Protein AF-A0A966AZG6-F1 (afdb_monomer)

Secondary structure (DSSP, 8-state):
-HHHHGGG-BSEEEEEE-SS-TT--EEEEEE---S--SGGG-SSEEEGGGTEEEEEEEEETTHHHHHHHHHTTT---SS--HHHHHHHHHHHHGGGGGGG--EEEEEEEEETTTTEEEEEE-TT--S------

Foldseek 3Di:
DVVVCCVVAVLDWDKDWDPPDPPTDIDIDHHDQDPFSDCLPDPQDDDPVQQKTKDKDWDFPCLVVLVVVLVVVVDDDDTPDSSVSLVSLCVPVNVCSLVVTDIFMWMWMAGPVVRDIDTDGDPVNPDDDDDDD

Structure (mmCIF, N/CA/C/O backbone):
data_AF-A0A966AZG6-F1
#
_entry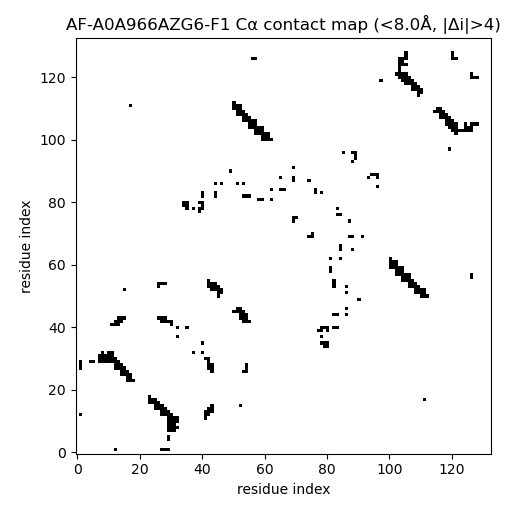.id   AF-A0A966AZG6-F1
#
loop_
_atom_site.group_PDB
_atom_site.id
_atom_site.type_symbol
_atom_site.label_atom_id
_atom_site.label_alt_id
_atom_site.label_comp_id
_atom_site.label_asym_id
_atom_site.label_entity_id
_atom_site.label_seq_id
_atom_site.pdbx_PDB_ins_code
_atom_site.Cartn_x
_atom_site.Cartn_y
_atom_site.Cartn_z
_atom_site.occupancy
_atom_site.B_iso_or_equiv
_atom_site.auth_seq_id
_atom_site.auth_comp_id
_atom_site.auth_asym_id
_atom_site.auth_atom_id
_atom_site.pdbx_PDB_model_num
ATOM 1 N N . MET A 1 1 ? 17.079 -0.581 -9.646 1.00 76.56 1 MET A N 1
ATOM 2 C CA . MET A 1 1 ? 15.747 0.044 -9.823 1.00 76.56 1 MET A CA 1
ATOM 3 C C . MET A 1 1 ? 15.561 1.294 -8.972 1.00 76.56 1 MET A C 1
ATOM 5 O O . MET A 1 1 ? 15.227 2.306 -9.563 1.00 76.56 1 MET A O 1
ATOM 9 N N . LEU A 1 2 ? 15.807 1.273 -7.652 1.00 81.81 2 LEU A N 1
ATOM 10 C CA . LEU A 1 2 ? 15.619 2.454 -6.780 1.00 81.81 2 LEU A CA 1
ATOM 11 C C . LEU A 1 2 ? 16.290 3.740 -7.292 1.00 81.81 2 LEU A C 1
ATOM 13 O O . LEU A 1 2 ? 15.647 4.779 -7.311 1.00 81.81 2 LEU A O 1
ATOM 17 N N . ILE A 1 3 ? 17.528 3.653 -7.794 1.00 83.44 3 ILE A N 1
ATOM 18 C CA . ILE A 1 3 ? 18.270 4.802 -8.355 1.00 83.44 3 ILE A CA 1
ATOM 19 C C . ILE A 1 3 ? 17.481 5.502 -9.479 1.00 83.44 3 ILE A C 1
ATOM 21 O O . ILE A 1 3 ? 17.448 6.722 -9.555 1.00 83.44 3 ILE A O 1
ATOM 25 N N . ALA A 1 4 ? 16.767 4.749 -10.324 1.00 89.00 4 ALA A N 1
ATOM 26 C CA . ALA A 1 4 ? 15.966 5.328 -11.407 1.00 89.00 4 ALA A CA 1
ATOM 27 C C . ALA A 1 4 ? 14.696 6.050 -10.910 1.00 89.00 4 ALA A C 1
ATOM 29 O O . ALA A 1 4 ? 14.068 6.783 -11.671 1.00 89.00 4 ALA A O 1
ATOM 30 N N . LEU A 1 5 ? 14.302 5.832 -9.651 1.00 89.75 5 LEU A N 1
ATOM 31 C CA . LEU A 1 5 ? 13.135 6.439 -9.008 1.00 89.75 5 LEU A CA 1
ATOM 32 C C . LEU A 1 5 ? 13.517 7.516 -7.982 1.00 89.75 5 LEU A C 1
ATOM 34 O O . LEU A 1 5 ? 12.625 8.124 -7.394 1.00 89.75 5 LEU A O 1
ATOM 38 N N . GLU A 1 6 ? 14.807 7.781 -7.775 1.00 89.31 6 GLU A N 1
ATOM 39 C CA . GLU A 1 6 ? 15.307 8.709 -6.752 1.00 89.31 6 GLU A CA 1
ATOM 40 C C . GLU A 1 6 ? 14.764 10.130 -6.947 1.00 89.31 6 GLU A C 1
ATOM 42 O O . GLU A 1 6 ? 14.232 10.724 -6.015 1.00 89.31 6 GLU A O 1
ATOM 47 N N . GLY A 1 7 ? 14.736 10.626 -8.190 1.00 92.00 7 GLY A N 1
ATOM 48 C CA . GLY A 1 7 ? 14.162 11.941 -8.507 1.00 92.00 7 GLY A CA 1
ATOM 49 C C . GLY A 1 7 ? 12.655 12.068 -8.240 1.00 92.00 7 GLY A C 1
ATOM 50 O O . GLY A 1 7 ? 12.119 13.171 -8.292 1.00 92.00 7 GLY A O 1
ATOM 51 N N . ARG A 1 8 ? 11.950 10.962 -7.965 1.00 92.06 8 ARG A N 1
ATOM 52 C CA . ARG A 1 8 ? 10.525 10.969 -7.594 1.00 92.06 8 ARG A CA 1
ATOM 53 C C . ARG A 1 8 ? 10.293 11.000 -6.084 1.00 92.06 8 ARG A C 1
ATOM 55 O O . ARG A 1 8 ? 9.158 11.219 -5.672 1.00 92.06 8 ARG A O 1
ATOM 62 N N . GLY A 1 9 ? 11.331 10.753 -5.290 1.00 94.44 9 GLY A N 1
ATOM 63 C CA . GLY A 1 9 ? 11.246 10.628 -3.843 1.00 94.44 9 GLY A CA 1
ATOM 64 C C . GLY A 1 9 ? 12.622 10.774 -3.198 1.00 94.44 9 GLY A C 1
ATOM 65 O O . GLY A 1 9 ? 13.213 9.761 -2.829 1.00 94.44 9 GLY A O 1
ATOM 66 N N . PRO A 1 10 ? 13.151 12.006 -3.118 1.00 94.06 10 PRO A N 1
ATOM 67 C CA . PRO A 1 10 ? 14.511 12.259 -2.652 1.00 94.06 10 PRO A CA 1
ATOM 68 C C . PRO A 1 10 ? 14.665 12.197 -1.124 1.00 94.06 10 PRO A C 1
ATOM 70 O O . PRO A 1 10 ? 15.794 12.173 -0.642 1.00 94.06 10 PRO A O 1
ATOM 73 N N . ASP A 1 11 ? 13.566 12.185 -0.366 1.00 95.44 11 ASP A N 1
ATOM 74 C CA . ASP A 1 11 ? 13.608 12.392 1.086 1.00 95.44 11 ASP A CA 1
ATOM 75 C C . ASP A 1 11 ? 13.912 11.108 1.861 1.00 95.44 11 ASP A C 1
ATOM 77 O O . ASP A 1 11 ? 14.498 11.158 2.940 1.00 95.44 11 ASP A O 1
ATOM 81 N N . ASP A 1 12 ? 13.501 9.952 1.335 1.00 95.88 12 ASP A N 1
ATOM 82 C CA . ASP A 1 12 ? 13.726 8.654 1.969 1.00 95.88 12 ASP A CA 1
ATOM 83 C C . ASP A 1 12 ? 13.645 7.508 0.944 1.00 95.88 12 ASP A C 1
ATOM 85 O O . ASP A 1 12 ? 13.074 7.644 -0.142 1.00 95.88 12 ASP A O 1
ATOM 89 N N . ARG A 1 13 ? 14.241 6.362 1.274 1.00 96.44 13 ARG A N 1
ATOM 90 C CA . ARG A 1 13 ? 14.256 5.161 0.437 1.00 96.44 13 ARG A CA 1
ATOM 91 C C . ARG A 1 13 ? 14.247 3.905 1.291 1.00 96.44 13 ARG A C 1
ATOM 93 O O . ARG A 1 13 ? 14.961 3.818 2.287 1.00 96.44 13 ARG A O 1
ATOM 100 N N . GLY A 1 14 ? 13.538 2.885 0.832 1.00 95.94 14 GLY A N 1
ATOM 101 C CA . GLY A 1 14 ? 13.479 1.607 1.523 1.00 95.94 14 GLY A CA 1
ATOM 102 C C . GLY A 1 14 ? 13.258 0.435 0.586 1.00 95.94 14 GLY A C 1
ATOM 103 O O . GLY A 1 14 ? 12.890 0.576 -0.586 1.00 95.94 14 GLY A O 1
ATOM 104 N N . PHE A 1 15 ? 13.511 -0.752 1.117 1.00 96.19 15 PHE A N 1
ATOM 105 C CA . PHE A 1 15 ? 13.183 -2.003 0.461 1.00 96.19 15 PHE A CA 1
ATOM 106 C C . PHE A 1 15 ? 12.797 -3.052 1.495 1.00 96.19 15 PHE A C 1
ATOM 108 O O . PHE A 1 15 ? 13.208 -3.005 2.653 1.00 96.19 15 PHE A O 1
ATOM 115 N N . TRP A 1 16 ? 12.024 -4.023 1.043 1.00 96.25 16 TRP A N 1
ATOM 116 C CA . TRP A 1 16 ? 11.670 -5.215 1.783 1.00 96.25 16 TRP A CA 1
ATOM 117 C C . TRP A 1 16 ? 11.837 -6.415 0.855 1.00 96.25 16 TRP A C 1
ATOM 119 O O . TRP A 1 16 ? 11.433 -6.358 -0.307 1.00 96.25 16 TRP A O 1
ATOM 129 N N . ARG A 1 17 ? 12.442 -7.488 1.366 1.00 94.81 17 ARG A N 1
ATOM 130 C CA . ARG A 1 17 ? 12.656 -8.747 0.648 1.00 94.81 17 ARG A CA 1
ATOM 131 C C . ARG A 1 17 ? 12.053 -9.883 1.458 1.00 94.81 17 ARG A C 1
ATOM 133 O O . ARG A 1 17 ? 12.356 -10.018 2.643 1.00 94.81 17 ARG A O 1
ATOM 140 N N . GLU A 1 18 ? 11.253 -10.710 0.801 1.00 93.62 18 GLU A N 1
ATOM 141 C CA . GLU A 1 18 ? 10.756 -11.951 1.381 1.00 93.62 18 GLU A CA 1
ATOM 142 C C . GLU A 1 18 ? 11.922 -12.911 1.662 1.00 93.62 18 GLU A C 1
ATOM 144 O O . GLU A 1 18 ? 12.753 -13.176 0.792 1.00 93.62 18 GLU A O 1
ATOM 149 N N . SER A 1 19 ? 12.012 -13.419 2.891 1.00 88.50 19 SER A N 1
ATOM 150 C CA . SER A 1 19 ? 13.049 -14.367 3.301 1.00 88.50 19 SER A CA 1
ATOM 151 C C . SER A 1 19 ? 12.566 -15.816 3.186 1.00 88.50 19 SER A C 1
ATOM 153 O O . SER A 1 19 ? 11.373 -16.097 3.241 1.00 88.50 19 SER A O 1
ATOM 155 N N . GLY A 1 20 ? 13.503 -16.757 3.025 1.00 86.00 20 GLY A N 1
ATOM 156 C CA . GLY A 1 20 ? 13.201 -18.197 3.043 1.00 86.00 20 GLY A CA 1
ATOM 157 C C . GLY A 1 20 ? 12.652 -18.783 1.737 1.00 86.00 20 GLY A C 1
ATOM 158 O O . GLY A 1 20 ? 12.369 -19.978 1.692 1.00 86.00 20 GLY A O 1
ATOM 159 N N . HIS A 1 21 ? 12.555 -17.986 0.670 1.00 82.50 21 HIS A N 1
ATOM 160 C CA . HIS A 1 21 ? 12.075 -18.417 -0.644 1.00 82.50 21 HIS A CA 1
ATOM 161 C C . HIS A 1 21 ? 13.074 -18.037 -1.743 1.00 82.50 21 HIS A C 1
ATOM 163 O O . HIS A 1 21 ? 13.522 -16.895 -1.819 1.00 82.50 21 HIS A O 1
ATOM 169 N N . SER A 1 22 ? 13.428 -18.993 -2.608 1.00 81.06 22 SER A N 1
ATOM 170 C CA . SER A 1 22 ? 14.320 -18.753 -3.755 1.00 81.06 22 SER A CA 1
ATOM 171 C C . SER A 1 22 ? 13.663 -17.929 -4.869 1.00 81.06 22 SER A C 1
ATOM 173 O O . SER A 1 22 ? 14.355 -17.363 -5.707 1.00 81.06 22 SER A O 1
ATOM 175 N N . ASP A 1 23 ? 12.334 -17.872 -4.873 1.00 86.00 23 ASP A N 1
ATOM 176 C CA . ASP A 1 23 ? 11.459 -17.131 -5.784 1.00 86.00 23 ASP A CA 1
ATOM 177 C C . ASP A 1 23 ? 10.712 -15.995 -5.051 1.00 86.00 23 ASP A C 1
ATOM 179 O O . ASP A 1 23 ? 9.566 -15.674 -5.371 1.00 86.00 23 ASP A O 1
ATOM 183 N N . GLY A 1 24 ? 11.341 -15.433 -4.013 1.00 85.69 24 GLY A N 1
ATOM 184 C CA . GLY A 1 24 ? 10.746 -14.424 -3.138 1.00 85.69 24 GLY A CA 1
ATOM 185 C C . GLY A 1 24 ? 10.476 -13.081 -3.823 1.00 85.69 24 GLY A C 1
ATOM 186 O O . GLY A 1 24 ? 11.128 -12.704 -4.800 1.00 85.69 24 GLY A O 1
ATOM 187 N N . LEU A 1 25 ? 9.511 -12.337 -3.281 1.00 94.69 25 LEU A N 1
ATOM 188 C CA . LEU A 1 25 ? 9.173 -10.990 -3.741 1.00 94.69 25 LEU A CA 1
ATOM 189 C C . LEU A 1 25 ? 10.078 -9.924 -3.098 1.00 94.69 25 LEU A C 1
ATOM 191 O O . LEU A 1 25 ? 10.400 -9.987 -1.910 1.00 94.69 25 LEU A O 1
ATOM 195 N N . GLU A 1 26 ? 10.402 -8.883 -3.867 1.00 95.56 26 GLU A N 1
ATOM 196 C CA . GLU A 1 26 ? 10.979 -7.638 -3.357 1.00 95.56 26 GLU A CA 1
ATOM 197 C C . GLU A 1 26 ? 10.064 -6.446 -3.636 1.00 95.56 26 GLU A C 1
ATOM 199 O O . GLU A 1 26 ? 9.577 -6.263 -4.753 1.00 95.56 26 GLU A O 1
ATOM 204 N N . LEU A 1 27 ? 9.872 -5.602 -2.623 1.00 96.94 27 LEU A N 1
ATOM 205 C CA . LEU A 1 27 ? 9.207 -4.308 -2.744 1.00 96.94 27 LEU A CA 1
ATOM 206 C C . LEU A 1 27 ? 10.211 -3.207 -2.425 1.00 96.94 27 LEU A C 1
ATOM 208 O O . LEU A 1 27 ? 10.945 -3.295 -1.445 1.00 96.94 27 LEU A O 1
ATOM 212 N N . LEU A 1 28 ? 10.247 -2.165 -3.250 1.00 97.00 28 LEU A N 1
ATOM 213 C CA . LEU A 1 28 ? 11.166 -1.040 -3.109 1.00 97.00 28 LEU A CA 1
ATOM 214 C C . LEU A 1 28 ? 10.383 0.270 -3.216 1.00 97.00 28 LEU A C 1
ATOM 216 O O . LEU A 1 28 ? 9.418 0.348 -3.978 1.00 97.00 28 LEU A O 1
ATOM 220 N N . HIS A 1 29 ? 10.801 1.298 -2.480 1.00 97.50 29 HIS A N 1
ATOM 221 C CA . HIS A 1 29 ? 10.141 2.604 -2.470 1.00 97.50 29 HIS A CA 1
ATOM 222 C C . HIS A 1 29 ? 11.148 3.752 -2.358 1.00 97.50 29 HIS A C 1
ATOM 224 O O . HIS A 1 29 ? 12.156 3.641 -1.660 1.00 97.50 29 HIS A O 1
ATOM 230 N N . THR A 1 30 ? 10.863 4.846 -3.064 1.00 96.81 30 THR A N 1
ATOM 231 C CA . THR A 1 30 ? 11.472 6.164 -2.854 1.00 96.81 30 THR A CA 1
ATOM 232 C C . THR A 1 30 ? 10.362 7.133 -2.476 1.00 96.81 30 THR A C 1
ATOM 234 O O . THR A 1 30 ? 9.281 7.125 -3.074 1.00 96.81 30 THR A O 1
ATOM 237 N N . ARG A 1 31 ? 10.613 7.964 -1.469 1.00 95.38 31 ARG A N 1
ATOM 238 C CA . ARG A 1 31 ? 9.586 8.754 -0.801 1.00 95.38 31 ARG A CA 1
ATOM 239 C C . ARG A 1 31 ? 9.825 10.242 -0.989 1.00 95.38 31 ARG A C 1
ATOM 241 O O . ARG A 1 31 ? 10.914 10.744 -0.736 1.00 95.38 31 ARG A O 1
ATOM 248 N N . LEU A 1 32 ? 8.769 10.935 -1.397 1.00 94.69 32 LEU A N 1
ATOM 249 C CA . LEU A 1 32 ? 8.638 12.382 -1.268 1.00 94.69 32 LEU A CA 1
ATOM 250 C C . LEU A 1 32 ? 7.705 12.641 -0.080 1.00 94.69 32 LEU A C 1
ATOM 252 O O . LEU A 1 32 ? 6.552 12.204 -0.092 1.00 94.69 32 LEU A O 1
ATOM 256 N N . ALA A 1 33 ? 8.211 13.280 0.965 1.00 92.38 33 ALA A N 1
ATOM 257 C CA . ALA A 1 33 ? 7.511 13.497 2.221 1.00 92.38 33 ALA A CA 1
ATOM 258 C C . ALA A 1 33 ? 6.660 14.778 2.144 1.00 92.38 33 ALA A C 1
ATOM 260 O O . ALA A 1 33 ? 7.197 15.879 2.189 1.00 92.38 33 ALA A O 1
ATOM 261 N N . ILE A 1 34 ? 5.334 14.637 1.998 1.00 88.06 34 ILE A N 1
ATOM 262 C CA . ILE A 1 34 ? 4.424 15.784 1.792 1.00 88.06 34 ILE A CA 1
ATOM 263 C C . ILE A 1 34 ? 3.502 16.022 2.994 1.00 88.06 34 ILE A C 1
ATOM 265 O O . ILE A 1 34 ? 3.555 17.085 3.600 1.00 88.06 34 ILE A O 1
ATOM 269 N N . GLN A 1 35 ? 2.627 15.065 3.321 1.00 83.06 35 GLN A N 1
ATOM 270 C CA . GLN A 1 35 ? 1.601 15.264 4.356 1.00 83.06 35 GLN A CA 1
ATOM 271 C C . GLN A 1 35 ? 2.130 15.045 5.781 1.00 83.06 35 GLN A C 1
ATOM 273 O O . GLN A 1 35 ? 1.858 15.835 6.677 1.00 83.06 35 GLN A O 1
ATOM 278 N N . ASP A 1 36 ? 2.898 13.978 5.988 1.00 85.31 36 AS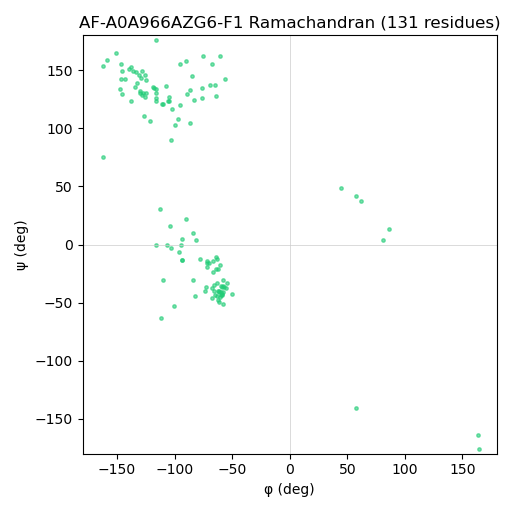P A N 1
ATOM 279 C CA . ASP A 1 36 ? 3.556 13.661 7.255 1.00 85.31 36 ASP A CA 1
ATOM 280 C C . ASP A 1 36 ? 5.058 13.584 6.986 1.00 85.31 36 ASP A C 1
ATOM 282 O O . ASP A 1 36 ? 5.537 12.645 6.357 1.00 85.31 36 ASP A O 1
ATOM 286 N N . CYS A 1 37 ? 5.818 14.588 7.415 1.00 90.69 37 CYS A N 1
ATOM 287 C CA . CYS A 1 37 ? 7.259 14.643 7.156 1.00 90.69 37 CYS A CA 1
ATOM 288 C C . CYS A 1 37 ? 8.089 13.801 8.135 1.00 90.69 37 CYS A C 1
ATOM 290 O O . CYS A 1 37 ? 9.317 13.818 8.068 1.00 90.69 37 CYS A O 1
ATOM 292 N N . SER A 1 38 ? 7.450 13.065 9.046 1.00 93.19 38 SER A N 1
ATOM 293 C CA . SER A 1 38 ? 8.160 12.232 10.008 1.00 93.19 38 SER A CA 1
ATOM 294 C C . SER A 1 38 ? 8.721 10.951 9.365 1.00 93.19 38 SER A C 1
ATOM 296 O O . SER A 1 38 ? 8.245 10.504 8.312 1.00 93.19 38 SER A O 1
ATOM 298 N N . PRO A 1 39 ? 9.694 10.292 10.023 1.00 92.94 39 PRO A N 1
ATOM 299 C CA . PRO A 1 39 ? 10.188 8.976 9.609 1.00 92.94 39 PRO A CA 1
ATOM 300 C C . PRO A 1 39 ? 9.131 7.864 9.669 1.00 92.94 39 PRO A C 1
ATOM 302 O O . PRO A 1 39 ? 9.351 6.774 9.149 1.00 92.94 39 PRO A O 1
ATOM 305 N N . LEU A 1 40 ? 7.981 8.103 10.307 1.00 93.44 40 LEU A N 1
ATOM 306 C CA . LEU A 1 40 ? 6.937 7.089 10.478 1.00 93.44 40 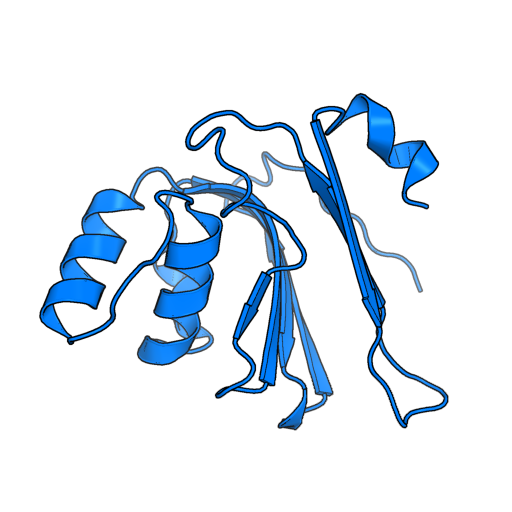LEU A CA 1
ATOM 307 C C . LEU A 1 40 ? 6.227 6.747 9.161 1.00 93.44 40 LEU A C 1
ATOM 309 O O . LEU A 1 40 ? 5.594 5.700 9.061 1.00 93.44 40 LEU A O 1
ATOM 313 N N . GLY A 1 41 ? 6.388 7.590 8.139 1.00 92.19 41 GLY A N 1
ATOM 314 C CA . GLY A 1 41 ? 5.940 7.322 6.776 1.00 92.19 41 GLY A CA 1
ATOM 315 C C . GLY A 1 41 ? 6.896 6.498 5.918 1.00 92.19 41 GLY A C 1
ATOM 316 O O . GLY A 1 41 ? 6.678 6.441 4.705 1.00 92.19 41 GLY A O 1
ATOM 317 N N . HIS A 1 42 ? 7.952 5.919 6.502 1.00 95.94 42 HIS A N 1
ATOM 318 C CA . HIS A 1 42 ? 8.903 5.061 5.793 1.00 95.94 42 HIS A CA 1
ATOM 319 C C . HIS A 1 42 ? 8.200 3.887 5.101 1.00 95.94 42 HIS A C 1
ATOM 321 O O . HIS A 1 42 ? 7.255 3.296 5.633 1.00 95.94 42 HIS A O 1
ATOM 327 N N . GLN A 1 43 ? 8.687 3.538 3.909 1.00 96.75 43 GLN A N 1
ATOM 328 C CA . GLN A 1 43 ? 8.138 2.460 3.095 1.00 96.75 43 GLN A CA 1
ATOM 329 C C . GLN A 1 43 ? 9.246 1.589 2.486 1.00 96.75 43 GLN A C 1
ATOM 331 O O . GLN A 1 43 ? 10.306 2.115 2.147 1.00 96.75 43 GLN A O 1
ATOM 336 N N . PRO A 1 44 ? 9.009 0.280 2.266 1.00 97.25 44 PRO A N 1
ATOM 337 C CA . PRO A 1 44 ? 7.738 -0.439 2.435 1.00 97.25 44 PRO A CA 1
ATOM 338 C C . PRO A 1 44 ? 7.226 -0.510 3.878 1.00 97.25 44 PRO A C 1
ATOM 340 O O . PRO A 1 44 ? 7.991 -0.754 4.807 1.00 97.25 44 PRO A O 1
ATOM 343 N N . MET A 1 45 ? 5.924 -0.293 4.068 1.00 96.56 45 MET A N 1
ATOM 344 C CA . MET A 1 45 ? 5.294 -0.351 5.386 1.00 96.56 45 MET A CA 1
ATOM 345 C C . MET A 1 45 ? 4.821 -1.780 5.668 1.00 96.56 45 MET A C 1
ATOM 347 O O . MET A 1 45 ? 4.147 -2.392 4.838 1.00 96.56 45 MET A O 1
ATOM 351 N N . VAL A 1 46 ? 5.186 -2.322 6.831 1.00 94.94 46 VAL A N 1
ATOM 352 C CA . VAL A 1 46 ? 4.969 -3.733 7.184 1.00 94.94 46 VAL A CA 1
ATOM 353 C C . VAL A 1 46 ? 4.014 -3.848 8.373 1.00 94.94 46 VAL A C 1
ATOM 355 O O . VAL A 1 46 ? 4.287 -3.305 9.441 1.00 94.94 46 VAL A O 1
ATOM 358 N N . ALA A 1 47 ? 2.937 -4.623 8.221 1.00 91.00 47 ALA A N 1
ATOM 359 C CA . ALA A 1 47 ? 2.134 -5.126 9.339 1.00 91.00 47 ALA A CA 1
ATOM 360 C C . ALA A 1 47 ? 2.482 -6.600 9.578 1.00 91.00 47 ALA A C 1
ATOM 362 O O . ALA A 1 47 ? 1.897 -7.508 8.980 1.00 91.00 47 ALA A O 1
ATOM 363 N N . SER A 1 48 ? 3.479 -6.832 10.435 1.00 77.69 48 SER A N 1
ATOM 364 C CA . SER A 1 48 ? 4.043 -8.163 10.694 1.00 77.69 48 SER A CA 1
ATOM 365 C C . SER A 1 48 ? 3.039 -9.136 11.310 1.00 77.69 48 SER A C 1
ATOM 367 O O . SER A 1 48 ? 3.062 -10.317 10.981 1.00 77.69 48 SER A O 1
ATOM 369 N N . ASP A 1 49 ? 2.108 -8.648 12.130 1.00 81.56 49 ASP A N 1
ATOM 370 C CA . ASP A 1 49 ? 1.043 -9.446 12.747 1.00 81.56 49 ASP A CA 1
ATOM 371 C C . ASP A 1 49 ? 0.061 -10.047 11.727 1.00 81.56 49 ASP A C 1
ATOM 373 O O . ASP A 1 49 ? -0.625 -11.025 12.024 1.00 81.56 49 ASP A O 1
ATOM 377 N N . ARG A 1 50 ? -0.009 -9.474 10.520 1.00 74.38 50 ARG A N 1
ATOM 378 C CA . ARG A 1 50 ? -0.863 -9.950 9.420 1.00 74.38 50 ARG A CA 1
ATOM 379 C C . ARG A 1 50 ? -0.087 -10.425 8.200 1.00 74.38 50 ARG A C 1
ATOM 381 O O . ARG A 1 50 ? -0.707 -10.857 7.234 1.00 74.38 50 ARG A O 1
ATOM 388 N N . GLY A 1 51 ? 1.241 -10.352 8.235 1.00 89.75 51 GLY A N 1
ATOM 389 C CA . GLY A 1 51 ? 2.080 -10.670 7.086 1.00 89.75 51 GLY A CA 1
ATOM 390 C C . GLY A 1 51 ? 1.746 -9.813 5.863 1.00 89.75 51 GLY A C 1
ATOM 391 O O . GLY A 1 51 ? 1.661 -10.345 4.760 1.00 89.75 51 GLY A O 1
ATOM 392 N N . LEU A 1 52 ? 1.506 -8.512 6.064 1.00 94.44 52 LEU A N 1
ATOM 393 C CA . LEU A 1 52 ? 1.236 -7.560 4.985 1.00 94.44 52 LEU A CA 1
ATOM 394 C C . LEU A 1 52 ? 2.427 -6.629 4.783 1.00 94.44 52 LEU A C 1
ATOM 396 O O . LEU A 1 52 ? 2.965 -6.091 5.753 1.00 94.44 52 LEU A O 1
ATOM 400 N N . VAL A 1 53 ? 2.791 -6.397 3.525 1.00 96.62 53 VAL A N 1
ATOM 401 C CA . VAL A 1 53 ? 3.827 -5.436 3.131 1.00 96.62 53 VAL A CA 1
ATOM 402 C C . VAL A 1 53 ? 3.275 -4.541 2.037 1.00 96.62 53 VAL A C 1
ATOM 404 O O . VAL A 1 53 ? 2.706 -5.037 1.066 1.00 96.62 53 VAL A O 1
ATOM 407 N N . LEU A 1 54 ? 3.423 -3.229 2.187 1.00 96.75 54 LEU A N 1
ATOM 408 C CA . LEU A 1 54 ? 2.787 -2.263 1.304 1.00 96.75 54 LEU A CA 1
ATOM 409 C C . LEU A 1 54 ? 3.760 -1.186 0.825 1.00 96.75 54 LEU A C 1
ATOM 411 O O . LEU A 1 54 ? 4.562 -0.665 1.599 1.00 96.75 54 LEU A O 1
ATOM 415 N N . VAL A 1 55 ? 3.651 -0.834 -0.454 1.00 97.44 55 VAL A N 1
ATOM 416 C CA . VAL A 1 55 ? 4.228 0.385 -1.031 1.00 97.44 55 VAL A CA 1
ATOM 417 C C . VAL A 1 55 ? 3.136 1.191 -1.722 1.00 97.44 55 VAL A C 1
ATOM 419 O O . VAL A 1 55 ? 2.240 0.633 -2.359 1.00 97.44 55 VAL A O 1
ATOM 422 N N . PHE A 1 56 ? 3.216 2.508 -1.597 1.00 97.38 56 PHE A N 1
ATOM 423 C CA . PHE A 1 56 ? 2.185 3.450 -1.995 1.00 97.38 56 PHE A CA 1
ATOM 424 C C . PHE A 1 56 ? 2.816 4.741 -2.521 1.00 97.38 56 PHE A C 1
ATOM 426 O O . PHE A 1 56 ? 3.682 5.348 -1.890 1.00 97.38 56 PHE A O 1
ATOM 433 N N . ASN A 1 57 ? 2.366 5.170 -3.695 1.00 96.81 57 ASN A N 1
ATOM 434 C CA . ASN A 1 57 ? 2.683 6.460 -4.293 1.00 96.81 57 ASN A CA 1
ATOM 435 C C . ASN A 1 57 ? 1.365 7.137 -4.645 1.00 96.81 57 ASN A C 1
ATOM 437 O O . ASN A 1 57 ? 0.678 6.695 -5.568 1.00 96.81 57 ASN A O 1
ATOM 441 N N . GLY A 1 58 ? 1.012 8.201 -3.938 1.00 95.62 58 GLY A N 1
ATOM 442 C CA . GLY A 1 58 ? -0.317 8.765 -4.054 1.00 95.62 58 GLY A CA 1
ATOM 443 C C . GLY A 1 58 ? -0.673 9.704 -2.925 1.00 95.62 58 GLY A C 1
ATOM 444 O O . GLY A 1 58 ? 0.196 10.156 -2.189 1.00 95.62 58 GLY A O 1
ATOM 445 N N . GLU A 1 59 ? -1.966 9.961 -2.839 1.00 96.62 59 GLU A N 1
ATOM 446 C CA . GLU A 1 59 ? -2.621 10.645 -1.742 1.00 96.62 59 GLU A CA 1
ATOM 447 C C . GLU A 1 59 ? -4.030 10.064 -1.583 1.00 96.62 59 GLU A C 1
ATOM 449 O O . GLU A 1 59 ? -4.748 9.893 -2.577 1.00 96.62 59 GLU A O 1
ATOM 454 N N . ILE A 1 60 ? -4.425 9.751 -0.347 1.00 96.81 60 ILE A N 1
ATOM 455 C CA . ILE A 1 60 ? -5.792 9.330 -0.007 1.00 96.81 60 ILE A CA 1
ATOM 456 C C . ILE A 1 60 ? -6.540 10.537 0.568 1.00 96.81 60 ILE A C 1
ATOM 458 O O . ILE A 1 60 ? -6.374 10.902 1.729 1.00 96.81 60 ILE A O 1
ATOM 462 N N . TYR A 1 61 ? -7.397 11.158 -0.238 1.00 96.69 61 TYR A N 1
ATOM 463 C CA . TYR A 1 61 ? -8.134 12.369 0.131 1.00 96.69 61 TYR A CA 1
ATOM 464 C C . TYR A 1 61 ? -9.135 12.137 1.261 1.00 96.69 61 TYR A C 1
ATOM 466 O O . TYR A 1 61 ? -9.319 13.008 2.106 1.00 96.69 61 TYR A O 1
ATOM 474 N N . ASN A 1 62 ? -9.759 10.958 1.317 1.00 97.50 62 ASN A N 1
ATOM 475 C CA . ASN A 1 62 ? -10.665 10.598 2.408 1.00 97.50 62 ASN A CA 1
ATOM 476 C C . ASN A 1 62 ? -9.959 9.897 3.584 1.00 97.50 62 ASN A C 1
ATOM 478 O O . ASN A 1 62 ? -10.615 9.202 4.357 1.00 97.50 62 ASN A O 1
ATOM 482 N N . GLN A 1 63 ? -8.639 10.065 3.753 1.00 96.56 63 GLN A N 1
ATOM 483 C CA . GLN A 1 63 ? -7.895 9.374 4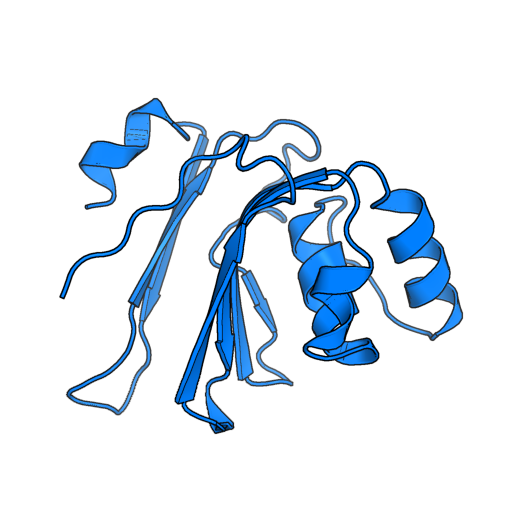.815 1.00 96.56 63 GLN A CA 1
ATOM 484 C C . GLN A 1 63 ? -8.430 9.657 6.223 1.00 96.56 63 GLN A C 1
ATOM 486 O O . GLN A 1 63 ? -8.449 8.750 7.049 1.00 96.56 63 GLN A O 1
ATOM 491 N N . GLN A 1 64 ? -8.888 10.885 6.486 1.00 96.62 64 GLN A N 1
ATOM 492 C CA . GLN A 1 64 ? -9.383 11.290 7.801 1.00 96.62 64 GLN A CA 1
ATOM 493 C C . GLN A 1 64 ? -10.682 10.549 8.144 1.00 96.62 64 GLN A C 1
ATOM 495 O O . GLN A 1 64 ? -10.796 9.963 9.214 1.00 96.62 64 GLN A O 1
ATOM 500 N N . GLU A 1 65 ? -11.614 10.478 7.191 1.00 98.19 65 GLU A N 1
ATOM 501 C CA . GLU A 1 65 ? -12.868 9.731 7.334 1.00 98.19 65 GLU A CA 1
ATOM 502 C C . GLU A 1 65 ? -12.605 8.233 7.565 1.00 98.19 65 GLU A C 1
ATOM 504 O O . GLU A 1 65 ? -13.197 7.606 8.445 1.00 98.19 65 GLU A O 1
ATOM 509 N N . LEU A 1 66 ? -11.691 7.645 6.785 1.00 98.25 66 LEU A N 1
ATOM 510 C CA . LEU A 1 66 ? -11.334 6.232 6.920 1.00 98.25 66 LEU A CA 1
ATOM 511 C C . LEU A 1 66 ? -10.640 5.946 8.253 1.00 98.25 66 LEU A C 1
ATOM 513 O O . LEU A 1 66 ? -10.930 4.927 8.882 1.00 98.25 66 LEU A O 1
ATOM 517 N N . ARG A 1 67 ? -9.751 6.839 8.697 1.00 97.88 67 ARG A N 1
ATOM 518 C CA . ARG A 1 67 ? -9.105 6.769 10.010 1.00 97.88 67 ARG A CA 1
ATOM 519 C C . ARG A 1 67 ? -10.142 6.771 11.122 1.00 97.88 67 ARG A C 1
ATOM 521 O O . ARG A 1 67 ? -10.109 5.868 11.946 1.00 97.88 67 ARG A O 1
ATOM 528 N N . GLU A 1 68 ? -11.073 7.719 11.123 1.00 98.19 68 GLU A N 1
ATOM 529 C CA . GLU A 1 68 ? -12.111 7.815 12.156 1.00 98.19 68 GLU A CA 1
ATOM 530 C C . GLU A 1 68 ? -12.961 6.540 12.217 1.00 98.19 68 GLU A C 1
ATOM 532 O O . GLU A 1 68 ? -13.217 6.006 13.299 1.00 98.19 68 GLU A O 1
ATOM 537 N N . GLN A 1 69 ? -13.335 5.984 11.057 1.00 98.31 69 GLN A N 1
ATOM 538 C CA . GLN A 1 69 ? -14.030 4.696 10.993 1.00 98.31 69 GLN A CA 1
ATOM 539 C C . GLN A 1 69 ? -13.205 3.563 11.618 1.00 98.31 69 GLN A C 1
ATOM 541 O O . GLN A 1 69 ? -13.767 2.715 12.308 1.00 98.31 69 GLN A O 1
ATOM 546 N N . LEU A 1 70 ? -11.892 3.524 11.383 1.00 97.81 70 LEU A N 1
ATOM 547 C CA . LEU A 1 70 ? -10.995 2.493 11.912 1.00 97.81 70 LEU A CA 1
ATOM 548 C C . LEU A 1 70 ? -10.731 2.668 13.416 1.00 97.81 70 LEU A C 1
ATOM 550 O O . LEU A 1 70 ? -10.762 1.683 14.157 1.00 97.81 70 LEU A O 1
ATOM 554 N N . GLU A 1 71 ? -10.553 3.900 13.892 1.00 97.88 71 GLU A N 1
ATOM 555 C CA . GLU A 1 71 ? -10.388 4.226 15.314 1.00 97.88 71 GLU A CA 1
ATOM 556 C C . GLU A 1 71 ? -11.632 3.818 16.118 1.00 97.88 71 GLU A C 1
ATOM 558 O O . GLU A 1 71 ? -11.511 3.176 17.161 1.00 97.88 71 GLU A O 1
ATOM 563 N N . GLN A 1 72 ? -12.840 4.043 15.583 1.00 98.00 72 GLN A N 1
ATOM 564 C CA . GLN A 1 72 ? -14.097 3.555 16.176 1.00 98.00 72 GLN A CA 1
ATOM 565 C C . GLN A 1 72 ? -14.191 2.022 16.251 1.00 98.00 72 GLN A C 1
ATOM 567 O O . GLN A 1 72 ? -14.975 1.481 17.034 1.00 98.00 72 GLN A O 1
ATOM 572 N N . LYS A 1 73 ? -13.413 1.300 15.439 1.00 97.38 73 LYS A N 1
ATOM 573 C CA . LYS A 1 73 ? -13.290 -0.167 15.489 1.00 97.38 73 LYS A CA 1
ATOM 574 C C . LYS A 1 73 ? -12.122 -0.636 16.359 1.00 97.38 73 LYS A C 1
ATOM 576 O O . LYS A 1 73 ? -11.879 -1.838 16.431 1.00 97.38 73 LYS A O 1
ATOM 581 N N . GLY A 1 74 ? -11.429 0.283 17.033 1.00 96.88 74 GLY A N 1
ATOM 582 C CA . GLY A 1 74 ? -10.328 -0.011 17.947 1.00 96.88 74 GLY A CA 1
ATOM 583 C C . GLY A 1 74 ? -8.959 -0.141 17.276 1.00 96.88 74 GLY A C 1
ATOM 584 O O . GLY A 1 74 ? -8.026 -0.639 17.904 1.00 96.88 74 GLY A O 1
ATOM 585 N N . TYR A 1 75 ? -8.810 0.283 16.017 1.00 94.88 75 TYR A N 1
ATOM 586 C CA . TYR A 1 75 ? -7.508 0.298 15.348 1.00 94.88 75 TYR A CA 1
ATOM 587 C C . TYR A 1 75 ? -6.732 1.562 15.726 1.00 94.88 75 TYR A C 1
ATOM 589 O O . TYR A 1 75 ? -7.211 2.676 15.544 1.00 94.88 75 TYR A O 1
ATOM 597 N N . GLY A 1 76 ? -5.520 1.375 16.250 1.00 93.31 76 GLY A N 1
ATOM 598 C CA . GLY A 1 76 ? -4.601 2.464 16.572 1.00 93.31 76 GLY A CA 1
ATOM 599 C C . GLY A 1 76 ? -3.674 2.820 15.410 1.00 93.31 76 GLY A C 1
ATOM 600 O O . GLY A 1 76 ? -3.386 1.986 14.549 1.00 93.31 76 GLY A O 1
ATOM 601 N N . PHE A 1 77 ? -3.155 4.043 15.451 1.00 94.94 77 PHE A N 1
ATOM 602 C CA . PHE A 1 77 ? -2.251 4.610 14.454 1.00 94.94 77 PHE A CA 1
ATOM 603 C C . PHE A 1 77 ? -1.002 5.183 15.116 1.00 94.94 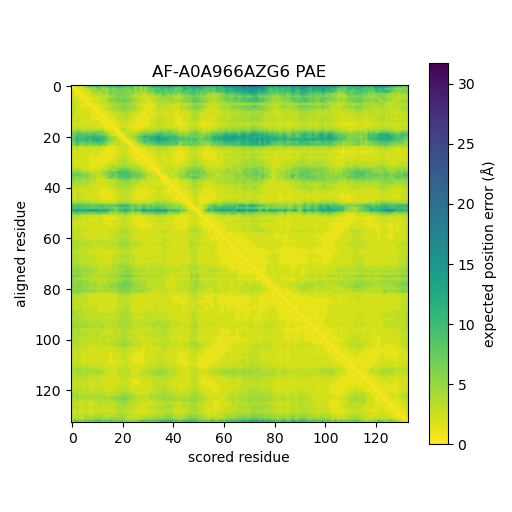77 PHE A C 1
ATOM 605 O O . PHE A 1 77 ? -1.059 5.660 16.250 1.00 94.94 77 PHE A O 1
ATOM 612 N N . ARG A 1 78 ? 0.122 5.141 14.403 1.00 93.06 78 ARG A N 1
ATOM 613 C CA . ARG A 1 78 ? 1.419 5.646 14.875 1.00 93.06 78 ARG A CA 1
ATOM 614 C C . ARG A 1 78 ? 1.855 6.902 14.133 1.00 93.06 78 ARG A C 1
ATOM 616 O O . ARG A 1 78 ? 2.535 7.730 14.719 1.00 93.06 78 ARG A O 1
ATOM 623 N N . SER A 1 79 ? 1.466 7.031 12.874 1.00 92.00 79 SER A N 1
ATOM 624 C CA . SER A 1 79 ? 1.773 8.129 11.960 1.00 92.00 79 SER A CA 1
ATOM 625 C C . SER A 1 79 ? 0.498 8.867 11.560 1.00 92.00 79 SER A C 1
ATOM 627 O O . SER A 1 79 ? -0.606 8.431 11.890 1.00 92.00 79 SER A O 1
ATOM 629 N N . HIS A 1 80 ? 0.642 9.949 10.800 1.00 91.69 80 HIS A N 1
ATOM 630 C CA . HIS A 1 80 ? -0.456 10.599 10.080 1.00 91.69 80 HIS A CA 1
ATOM 631 C C . HIS A 1 80 ? -0.411 10.291 8.576 1.00 91.69 80 HIS A C 1
ATOM 633 O O . HIS A 1 80 ? -1.059 10.970 7.786 1.00 91.69 80 HIS A O 1
ATOM 639 N N . CYS A 1 81 ? 0.346 9.267 8.170 1.00 92.31 81 CYS A N 1
ATOM 640 C CA . CYS A 1 81 ? 0.469 8.872 6.775 1.00 92.31 81 CYS A CA 1
ATOM 641 C C . CYS A 1 81 ? -0.769 8.113 6.291 1.00 92.31 81 CYS A C 1
ATOM 643 O O . CYS A 1 81 ? -1.203 7.128 6.895 1.00 92.31 81 CYS A O 1
ATOM 645 N N . ASP A 1 82 ? -1.248 8.485 5.112 1.00 92.44 82 ASP A N 1
ATOM 646 C CA . ASP A 1 82 ? -2.279 7.771 4.360 1.00 92.44 82 ASP A CA 1
ATOM 647 C C . ASP A 1 82 ? -1.943 6.288 4.116 1.00 92.44 82 ASP A C 1
ATOM 649 O O . ASP A 1 82 ? -2.814 5.418 4.151 1.00 92.44 82 ASP A O 1
ATOM 653 N N . THR A 1 83 ? -0.660 5.974 3.952 1.00 94.75 83 THR A N 1
ATOM 654 C CA . THR A 1 83 ? -0.155 4.604 3.811 1.00 94.75 83 THR A CA 1
ATOM 655 C C . THR A 1 83 ? -0.503 3.746 5.033 1.00 94.75 83 THR A C 1
ATOM 657 O O . THR A 1 83 ? -0.859 2.577 4.879 1.00 94.75 83 THR A O 1
ATOM 660 N N . GLU A 1 84 ? -0.478 4.315 6.245 1.00 95.50 84 GLU A N 1
ATOM 661 C CA . GLU A 1 84 ? -0.898 3.595 7.451 1.00 95.50 84 GLU A CA 1
ATOM 662 C C . GLU A 1 84 ? -2.420 3.419 7.494 1.00 95.50 84 GLU A C 1
ATOM 664 O O . GLU A 1 84 ? -2.896 2.354 7.878 1.00 95.50 84 GLU A O 1
ATOM 669 N N . VAL A 1 85 ? -3.197 4.406 7.029 1.00 96.44 85 VAL A N 1
ATOM 670 C CA . VAL A 1 85 ? -4.659 4.271 6.856 1.00 96.44 85 VAL A CA 1
ATOM 671 C C . VAL A 1 85 ? -4.996 3.125 5.913 1.00 96.44 85 VAL A C 1
ATOM 673 O O . VAL A 1 85 ? -5.856 2.304 6.232 1.00 96.44 85 VAL A O 1
ATOM 676 N N . LEU A 1 86 ? -4.276 2.999 4.800 1.00 96.56 86 LEU A N 1
ATOM 677 C CA . LEU A 1 86 ? -4.427 1.867 3.893 1.00 96.56 86 LEU A CA 1
ATOM 678 C C . LEU A 1 86 ? -4.044 0.540 4.566 1.00 96.56 86 LEU A C 1
ATOM 680 O O . LEU A 1 86 ? -4.786 -0.437 4.454 1.00 96.56 86 LEU A O 1
ATOM 684 N N . LEU A 1 87 ? -2.934 0.501 5.308 1.00 95.25 87 LEU A N 1
ATOM 685 C CA . LEU A 1 87 ? -2.484 -0.698 6.018 1.00 95.25 87 LEU A CA 1
ATOM 686 C C . LEU A 1 87 ? -3.498 -1.161 7.076 1.00 95.25 87 LEU A C 1
ATOM 688 O O . LEU A 1 87 ? -3.858 -2.336 7.115 1.00 95.25 87 LEU A O 1
ATOM 692 N N . GLN A 1 88 ? -4.006 -0.252 7.911 1.00 95.50 88 GLN A N 1
ATOM 693 C CA . GLN A 1 88 ? -5.040 -0.560 8.906 1.00 95.50 88 GLN A CA 1
ATOM 694 C C . GLN A 1 88 ? -6.374 -0.912 8.235 1.00 95.50 88 GLN A C 1
ATOM 696 O O . GLN A 1 88 ? -7.053 -1.850 8.654 1.00 95.50 88 GLN A O 1
ATOM 701 N N . GLY A 1 89 ? -6.715 -0.233 7.138 1.00 95.94 89 GLY A N 1
ATOM 702 C CA . GLY A 1 89 ? -7.879 -0.545 6.317 1.00 95.94 89 GLY A CA 1
ATOM 703 C C . GLY A 1 89 ? -7.840 -1.972 5.776 1.00 95.94 89 GLY A C 1
ATOM 704 O O . GLY A 1 89 ? -8.845 -2.677 5.840 1.00 95.94 89 GLY A O 1
ATOM 705 N N . PHE A 1 90 ? -6.673 -2.449 5.346 1.00 94.94 90 PHE A N 1
ATOM 706 C CA . PHE A 1 90 ? -6.465 -3.853 4.996 1.00 94.94 90 PHE A CA 1
ATOM 707 C C . PHE A 1 90 ? -6.697 -4.802 6.174 1.00 94.94 90 PHE A C 1
ATOM 709 O O . PHE A 1 90 ? -7.297 -5.862 6.002 1.00 94.94 90 PHE A O 1
ATOM 716 N N . ARG A 1 91 ? -6.265 -4.433 7.384 1.00 91.69 91 ARG A N 1
ATOM 717 C CA . ARG A 1 91 ? -6.473 -5.259 8.586 1.00 91.69 91 ARG A CA 1
ATOM 718 C C . ARG A 1 91 ? -7.946 -5.379 8.977 1.00 91.69 91 ARG A C 1
ATOM 720 O O . ARG A 1 91 ? -8.288 -6.338 9.667 1.00 91.69 91 ARG A O 1
ATOM 727 N N . TYR A 1 92 ? -8.794 -4.430 8.579 1.00 94.88 92 TYR A N 1
ATOM 728 C CA . TYR A 1 92 ? -10.224 -4.445 8.896 1.00 94.88 92 TYR A CA 1
ATOM 729 C C . TYR A 1 92 ? -11.103 -4.932 7.736 1.00 94.88 92 TYR A C 1
ATOM 731 O O . TYR A 1 92 ? -11.900 -5.852 7.903 1.00 94.88 92 TYR A O 1
ATOM 739 N N . TRP A 1 93 ? -10.954 -4.344 6.550 1.00 95.38 93 TRP A N 1
ATOM 740 C CA . TRP A 1 93 ? -11.779 -4.633 5.373 1.00 95.38 93 TRP A CA 1
ATOM 741 C C . TRP A 1 93 ? -11.152 -5.648 4.410 1.00 95.38 93 TRP A C 1
ATOM 743 O O . TRP A 1 93 ? -11.791 -6.035 3.428 1.00 95.38 93 TRP A O 1
ATOM 753 N N . GLY A 1 94 ? -9.904 -6.066 4.643 1.00 93.19 94 GLY A N 1
ATOM 754 C CA . GLY A 1 94 ? -9.159 -6.897 3.702 1.00 93.19 94 GLY A CA 1
ATOM 755 C C . GLY A 1 94 ? -9.049 -6.225 2.334 1.00 93.19 94 GLY A C 1
ATOM 756 O O . GLY A 1 94 ? -8.937 -5.006 2.220 1.00 93.19 94 GLY A O 1
ATOM 757 N N . GLN A 1 95 ? -9.175 -7.027 1.279 1.00 93.19 95 GLN A N 1
ATOM 758 C CA . GLN A 1 95 ? -9.174 -6.560 -0.112 1.00 93.19 95 GLN A CA 1
ATOM 759 C C . GLN A 1 95 ? -10.314 -5.572 -0.435 1.00 93.19 95 GLN A C 1
ATOM 761 O O . GLN A 1 95 ? -10.235 -4.836 -1.414 1.00 93.19 95 GLN A O 1
ATOM 766 N N . GLY A 1 96 ? -11.362 -5.497 0.394 1.00 96.25 96 GLY A N 1
ATOM 767 C CA . GLY A 1 96 ? -12.435 -4.514 0.236 1.00 96.25 96 GLY A CA 1
ATOM 768 C C . GLY A 1 96 ? -11.992 -3.064 0.467 1.00 96.25 96 GLY A C 1
ATOM 769 O O . GLY A 1 96 ? -12.717 -2.145 0.085 1.00 96.25 96 GLY A O 1
ATOM 770 N N . VAL A 1 97 ? -10.807 -2.839 1.053 1.00 96.88 97 VAL A N 1
ATOM 771 C CA . VAL A 1 97 ? -10.270 -1.491 1.302 1.00 96.88 97 VAL A CA 1
ATOM 772 C C . VAL A 1 97 ? -10.130 -0.672 0.018 1.00 96.88 97 VAL A C 1
ATOM 774 O O . VAL A 1 97 ? -10.428 0.518 0.026 1.00 96.88 97 VAL A O 1
ATOM 777 N N . TRP A 1 98 ? -9.776 -1.300 -1.108 1.00 96.44 98 TRP A N 1
ATOM 778 C CA . TRP A 1 98 ? -9.557 -0.601 -2.378 1.00 96.44 98 TRP A CA 1
ATOM 779 C C . TRP A 1 98 ? -10.792 0.153 -2.871 1.00 96.44 98 TRP A C 1
ATOM 781 O O . TRP A 1 98 ? -10.673 1.247 -3.416 1.00 96.44 98 TRP A O 1
ATOM 791 N N . ALA A 1 99 ? -11.985 -0.400 -2.640 1.00 96.69 99 ALA A N 1
ATOM 792 C CA . ALA A 1 99 ? -13.243 0.222 -3.043 1.00 96.69 99 ALA A CA 1
ATOM 793 C C . ALA A 1 99 ? -13.601 1.461 -2.202 1.00 96.69 99 ALA A C 1
ATOM 795 O O . ALA A 1 99 ? -14.469 2.236 -2.601 1.00 96.69 99 ALA A O 1
ATOM 796 N N . ARG A 1 100 ? -12.947 1.643 -1.049 1.00 97.69 100 ARG A N 1
ATOM 797 C CA . ARG A 1 100 ? -13.185 2.747 -0.109 1.00 97.69 100 ARG A CA 1
ATOM 798 C C . ARG A 1 100 ? -12.261 3.937 -0.330 1.00 97.69 100 ARG A C 1
ATOM 800 O O . ARG A 1 100 ? -12.509 4.997 0.237 1.00 97.69 100 ARG A O 1
ATOM 807 N N . LEU A 1 101 ? -11.197 3.772 -1.113 1.00 97.75 101 LEU A N 1
ATOM 808 C CA . LEU A 1 101 ? -10.215 4.827 -1.318 1.00 97.75 101 LEU A CA 1
ATOM 809 C C . LEU A 1 101 ? -10.757 5.888 -2.278 1.00 97.75 101 LEU A C 1
ATOM 811 O O . LEU A 1 101 ? -11.138 5.586 -3.411 1.00 97.75 101 LEU A O 1
ATOM 815 N N . ASN A 1 102 ? -10.731 7.139 -1.829 1.00 97.69 102 ASN A N 1
ATOM 816 C CA . ASN A 1 102 ? -10.861 8.315 -2.674 1.00 97.69 102 ASN A CA 1
ATOM 817 C C . ASN A 1 102 ? -9.506 9.021 -2.715 1.00 97.69 102 ASN A C 1
ATOM 819 O O . ASN A 1 102 ? -8.974 9.390 -1.671 1.00 97.69 102 ASN A O 1
ATOM 823 N N . GLY A 1 103 ? -8.930 9.179 -3.902 1.00 96.50 103 GLY A N 1
ATOM 824 C CA . GLY A 1 103 ? -7.567 9.668 -4.035 1.00 96.50 103 GLY A CA 1
ATOM 825 C C . GLY A 1 103 ? -6.964 9.421 -5.407 1.00 96.50 103 GLY A C 1
ATOM 826 O O . GLY A 1 103 ? -7.608 8.878 -6.308 1.00 96.50 103 GLY A O 1
ATOM 827 N N . ILE A 1 104 ? -5.692 9.781 -5.520 1.00 97.69 104 ILE A N 1
ATOM 828 C CA . ILE A 1 104 ? -4.835 9.465 -6.663 1.00 97.69 104 ILE A CA 1
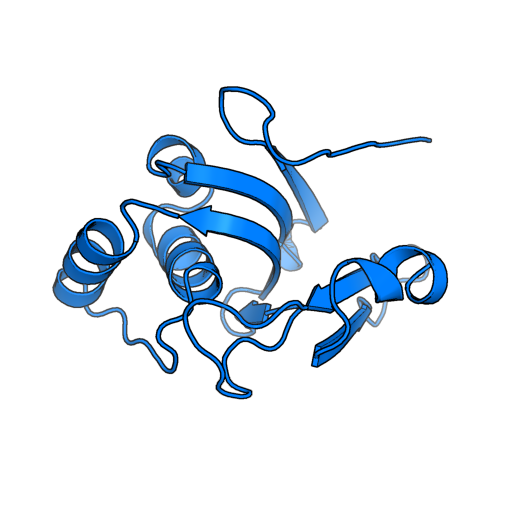ATOM 829 C C . ILE A 1 104 ? -3.712 8.569 -6.167 1.00 97.69 104 ILE A C 1
ATOM 831 O O . ILE A 1 104 ? -3.013 8.935 -5.231 1.00 97.69 104 ILE A O 1
ATOM 835 N N . PHE A 1 105 ? -3.522 7.385 -6.738 1.00 97.75 105 PHE A N 1
ATOM 836 C CA . PHE A 1 105 ? -2.558 6.438 -6.193 1.00 97.75 105 PHE A CA 1
ATOM 837 C C . PHE A 1 105 ? -2.153 5.336 -7.163 1.00 97.75 105 PHE A C 1
ATOM 839 O O . PHE A 1 105 ? -2.898 4.909 -8.042 1.00 97.75 105 PHE A O 1
ATOM 846 N N . ALA A 1 106 ? -0.947 4.838 -6.933 1.00 98.00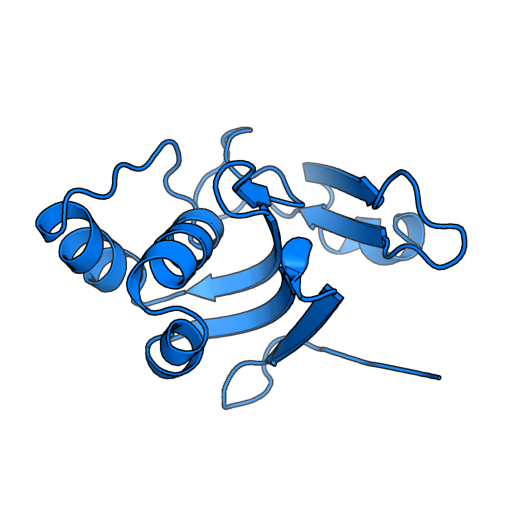 106 ALA A N 1
ATOM 847 C CA . ALA A 1 106 ? -0.443 3.562 -7.395 1.00 98.00 106 ALA A CA 1
ATOM 848 C C . ALA A 1 106 ? 0.111 2.830 -6.167 1.00 98.00 106 ALA A C 1
ATOM 850 O O . ALA A 1 106 ? 0.891 3.404 -5.405 1.00 98.00 106 ALA A O 1
ATOM 851 N N . ALA A 1 107 ? -0.304 1.585 -5.959 1.00 97.81 107 ALA A N 1
ATOM 852 C CA . ALA A 1 107 ? 0.046 0.812 -4.778 1.00 97.81 107 ALA A CA 1
ATOM 853 C C . ALA A 1 107 ? 0.358 -0.643 -5.128 1.00 97.81 107 ALA A C 1
ATOM 855 O O . ALA A 1 107 ? -0.196 -1.206 -6.077 1.00 97.81 107 ALA A O 1
ATOM 856 N N . ALA A 1 108 ? 1.214 -1.256 -4.317 1.00 97.38 108 ALA A N 1
ATOM 857 C CA . ALA A 1 108 ? 1.437 -2.691 -4.313 1.00 97.38 108 ALA A CA 1
ATOM 858 C C . ALA A 1 108 ? 1.330 -3.214 -2.879 1.00 97.38 108 ALA A C 1
ATOM 860 O O . ALA A 1 108 ? 1.920 -2.647 -1.960 1.00 97.38 108 ALA A O 1
ATOM 861 N N . CYS A 1 109 ? 0.571 -4.291 -2.699 1.00 96.94 109 CYS A N 1
ATOM 862 C CA . CYS A 1 109 ? 0.396 -4.966 -1.421 1.00 96.94 109 CYS A CA 1
ATOM 863 C C . CYS A 1 109 ? 0.746 -6.446 -1.576 1.00 96.94 109 CYS A C 1
ATOM 865 O O . CYS A 1 109 ? 0.217 -7.124 -2.460 1.00 96.94 109 CYS A O 1
ATOM 867 N N . TRP A 1 110 ? 1.643 -6.925 -0.722 1.00 96.00 110 TRP A N 1
ATOM 868 C CA . TRP A 1 110 ? 2.028 -8.322 -0.617 1.00 96.00 110 TRP A CA 1
ATOM 869 C C . TRP A 1 110 ? 1.420 -8.948 0.632 1.00 96.00 110 TRP A C 1
ATOM 871 O O . TRP A 1 110 ? 1.651 -8.476 1.746 1.00 96.00 110 TRP A O 1
ATOM 881 N N . GLU A 1 111 ? 0.671 -10.026 0.431 1.00 94.06 111 GLU A N 1
ATOM 882 C CA . GLU A 1 111 ? 0.204 -10.921 1.485 1.00 94.06 111 GLU A CA 1
ATOM 883 C C . GLU A 1 111 ? 1.143 -12.126 1.566 1.00 94.06 111 GLU A C 1
ATOM 885 O O . GLU A 1 111 ? 1.102 -12.997 0.695 1.00 94.06 111 GLU A O 1
ATOM 890 N N . ILE A 1 112 ? 1.959 -12.190 2.622 1.00 92.31 112 ILE A N 1
ATOM 891 C CA . ILE A 1 112 ? 2.990 -13.222 2.818 1.00 92.31 112 ILE A CA 1
ATOM 892 C C . ILE A 1 112 ? 2.352 -14.613 2.907 1.00 92.31 112 ILE A C 1
ATOM 894 O O . ILE A 1 112 ? 2.748 -15.529 2.194 1.00 92.31 112 ILE A O 1
ATOM 898 N N . ALA A 1 113 ? 1.319 -14.775 3.741 1.00 89.88 113 ALA A N 1
ATOM 899 C CA . ALA A 1 113 ? 0.718 -16.085 3.997 1.00 89.88 113 ALA A CA 1
ATOM 900 C C . ALA A 1 113 ? 0.105 -16.724 2.738 1.00 89.88 113 ALA A C 1
ATOM 902 O O . ALA A 1 113 ? 0.238 -17.926 2.524 1.00 89.88 113 ALA A O 1
ATOM 903 N N . SER A 1 114 ? -0.558 -15.925 1.897 1.00 91.88 114 SER A N 1
ATOM 904 C CA . SER A 1 114 ? -1.175 -16.401 0.653 1.00 91.88 114 SER A CA 1
ATOM 905 C C . SER A 1 114 ? -0.281 -16.236 -0.575 1.00 91.88 114 SER A C 1
ATOM 907 O O . SER A 1 114 ? -0.724 -16.546 -1.678 1.00 91.88 114 SER A O 1
ATOM 909 N N . ARG A 1 115 ? 0.926 -15.679 -0.407 1.00 92.81 115 ARG A N 1
ATOM 910 C CA . ARG A 1 115 ? 1.846 -15.287 -1.483 1.00 92.81 115 ARG A CA 1
ATOM 911 C C . ARG A 1 115 ? 1.141 -14.553 -2.631 1.00 92.81 115 ARG A C 1
ATOM 913 O O . ARG A 1 115 ? 1.300 -14.886 -3.807 1.00 92.81 115 ARG A O 1
ATOM 920 N N . ARG A 1 116 ? 0.318 -13.558 -2.280 1.00 93.31 116 ARG A N 1
ATOM 921 C CA . ARG A 1 1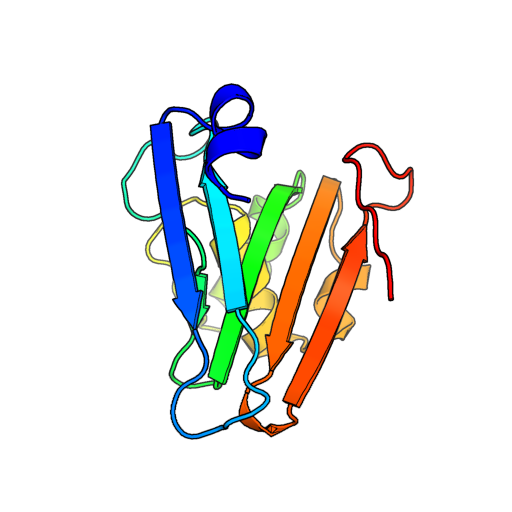16 ? -0.488 -12.792 -3.243 1.00 93.31 116 ARG A CA 1
ATOM 922 C C . ARG A 1 116 ? 0.015 -11.362 -3.353 1.00 93.31 116 ARG A C 1
ATOM 924 O O . ARG A 1 116 ? -0.021 -10.614 -2.380 1.00 93.31 116 ARG A O 1
ATOM 931 N N . LEU A 1 117 ? 0.407 -10.973 -4.567 1.00 95.62 117 LEU A N 1
ATOM 932 C CA . LEU A 1 117 ? 0.715 -9.588 -4.908 1.00 95.62 117 LEU A CA 1
ATOM 933 C C . LEU A 1 117 ? -0.516 -8.939 -5.531 1.00 95.62 117 LEU A C 1
ATOM 935 O O . LEU A 1 117 ? -0.991 -9.369 -6.581 1.00 95.62 117 LEU A O 1
ATOM 939 N N . THR A 1 118 ? -1.005 -7.882 -4.894 1.00 96.75 118 THR A N 1
ATOM 940 C CA . THR A 1 118 ? -2.063 -7.028 -5.432 1.00 96.75 118 THR A CA 1
ATOM 941 C C . THR A 1 118 ? -1.448 -5.722 -5.903 1.00 96.75 118 THR A C 1
ATOM 943 O O . THR A 1 118 ? -0.815 -5.021 -5.116 1.00 96.75 118 THR A O 1
ATOM 946 N N . LEU A 1 119 ? -1.648 -5.388 -7.177 1.00 97.38 119 LEU A N 1
ATOM 947 C CA . LEU A 1 119 ? -1.303 -4.086 -7.743 1.00 97.38 119 LEU A CA 1
ATOM 948 C C . LEU A 1 119 ? -2.591 -3.288 -7.931 1.00 97.38 119 LEU A C 1
ATOM 950 O O . LEU A 1 119 ? -3.530 -3.778 -8.557 1.00 97.38 119 LEU A O 1
ATOM 954 N N . ALA A 1 120 ? -2.632 -2.072 -7.397 1.00 97.06 120 ALA A N 1
ATOM 955 C CA . ALA A 1 120 ? -3.807 -1.212 -7.447 1.00 97.06 120 ALA A CA 1
ATOM 956 C C . ALA A 1 120 ? -3.441 0.177 -7.974 1.00 97.06 120 ALA A C 1
ATOM 958 O O . ALA A 1 120 ? -2.377 0.720 -7.674 1.00 97.06 120 ALA A O 1
ATOM 959 N N . ARG A 1 121 ? -4.347 0.757 -8.758 1.00 97.81 121 ARG A N 1
ATOM 960 C CA . ARG A 1 121 ? -4.238 2.113 -9.298 1.00 97.81 121 ARG A CA 1
ATOM 961 C C . ARG A 1 121 ? -5.564 2.832 -9.083 1.00 97.81 121 ARG A C 1
ATOM 963 O O . ARG A 1 121 ? -6.612 2.186 -9.086 1.00 97.81 121 ARG A O 1
ATOM 970 N N . ASP A 1 122 ? -5.516 4.144 -8.892 1.00 97.12 122 ASP A N 1
ATOM 971 C CA . ASP A 1 122 ? -6.716 4.961 -8.752 1.00 97.12 122 ASP A CA 1
ATOM 972 C C . ASP A 1 122 ? -7.618 4.910 -9.995 1.00 97.12 122 ASP A C 1
ATOM 974 O O . ASP A 1 122 ? -7.192 4.538 -11.092 1.00 97.12 122 ASP A O 1
ATOM 978 N N . ARG A 1 123 ? -8.883 5.314 -9.814 1.00 95.38 123 ARG A N 1
ATOM 979 C CA . ARG A 1 123 ? -9.958 5.191 -10.817 1.00 95.38 123 ARG A CA 1
ATOM 980 C C . ARG A 1 123 ? -9.639 5.888 -12.140 1.00 95.38 123 ARG A C 1
ATOM 982 O O . ARG A 1 123 ? -10.123 5.449 -13.178 1.00 95.38 123 ARG A O 1
ATOM 989 N N . PHE A 1 124 ? -8.857 6.964 -12.095 1.00 96.00 124 PHE A N 1
ATOM 990 C CA . PHE A 1 124 ? -8.503 7.764 -13.267 1.00 96.00 124 PHE A CA 1
ATOM 991 C C . PHE A 1 124 ? -7.079 7.493 -13.756 1.00 96.00 124 PHE A C 1
ATOM 993 O O . PHE A 1 124 ? -6.658 8.031 -14.778 1.00 96.00 124 PHE A O 1
ATOM 1000 N N . GLY A 1 125 ? -6.332 6.646 -13.051 1.00 96.00 125 GLY A N 1
ATOM 1001 C CA . GLY A 1 125 ? -4.947 6.352 -13.356 1.00 96.00 125 GLY A CA 1
ATOM 1002 C C . GLY A 1 125 ? -4.033 7.570 -13.261 1.00 96.00 125 GLY A C 1
ATOM 1003 O O . GLY A 1 125 ? -3.108 7.692 -14.061 1.00 96.00 125 GLY A O 1
ATOM 1004 N N . VAL A 1 126 ? -4.245 8.474 -12.309 1.00 97.44 126 VAL A N 1
ATOM 1005 C CA . VAL A 1 126 ? -3.431 9.693 -12.198 1.00 97.44 126 VAL A CA 1
ATOM 1006 C C . VAL A 1 126 ? -1.973 9.363 -11.872 1.00 97.44 126 VAL A C 1
ATOM 1008 O O . VAL A 1 126 ? -1.057 9.921 -12.481 1.00 97.44 126 VAL A O 1
ATOM 1011 N N . LYS A 1 127 ? -1.719 8.428 -10.947 1.00 96.00 127 LYS A N 1
ATOM 1012 C CA . LYS A 1 127 ? -0.346 7.964 -10.679 1.00 96.00 127 LYS A CA 1
ATOM 1013 C C . LYS A 1 127 ? 0.021 6.825 -11.637 1.00 96.00 127 LYS A C 1
ATOM 1015 O O . LYS A 1 127 ? -0.782 5.910 -11.819 1.00 96.00 127 LYS A O 1
ATOM 1020 N N . PRO A 1 128 ? 1.205 6.848 -12.276 1.00 95.69 128 PRO A N 1
ATOM 1021 C CA . PRO A 1 128 ? 1.596 5.800 -13.212 1.00 95.69 128 PRO A CA 1
ATOM 1022 C C . PRO A 1 128 ? 1.866 4.477 -12.484 1.00 95.69 128 PRO A C 1
ATOM 1024 O O . PRO A 1 128 ? 2.536 4.456 -11.454 1.00 95.69 128 PRO A O 1
ATOM 1027 N N . LEU A 1 129 ? 1.386 3.376 -13.066 1.00 96.88 129 LEU A N 1
ATOM 1028 C CA . LEU A 1 129 ? 1.705 2.005 -12.667 1.00 96.88 129 LEU A CA 1
ATOM 1029 C C . LEU A 1 129 ? 1.930 1.188 -13.941 1.00 96.88 129 LEU A C 1
ATOM 1031 O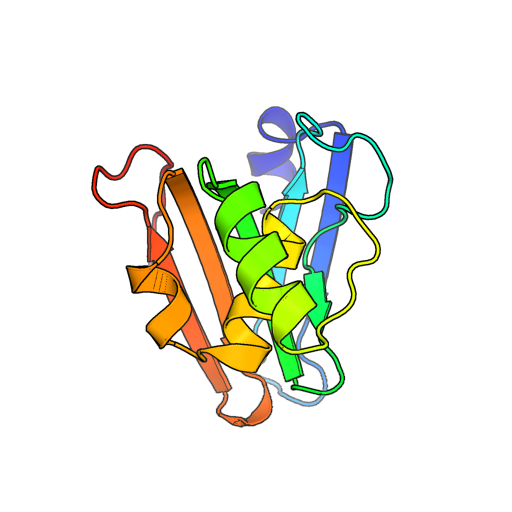 O . LEU A 1 129 ? 1.064 1.150 -14.815 1.00 96.88 129 LEU A O 1
ATOM 1035 N N . LEU A 1 130 ? 3.105 0.574 -14.052 1.00 94.88 130 LEU A N 1
ATOM 1036 C CA . LEU A 1 130 ? 3.543 -0.199 -15.213 1.00 94.88 130 LEU A CA 1
ATOM 1037 C C . LEU A 1 130 ? 3.959 -1.595 -14.749 1.00 94.88 130 LEU A C 1
ATOM 1039 O O . LEU A 1 130 ? 4.508 -1.738 -13.658 1.00 94.88 130 LEU A O 1
ATOM 1043 N N . TRP A 1 131 ? 3.728 -2.610 -15.580 1.00 94.44 131 TRP A N 1
ATOM 1044 C CA . TRP A 1 131 ? 4.163 -3.979 -15.308 1.00 94.44 131 TRP A CA 1
ATOM 1045 C C . TRP A 1 131 ? 4.731 -4.629 -16.571 1.00 94.44 131 TRP A C 1
ATOM 1047 O O . TRP A 1 131 ? 4.377 -4.260 -17.692 1.00 94.44 131 TRP A O 1
ATOM 1057 N N . LYS A 1 132 ? 5.638 -5.587 -16.377 1.00 93.31 132 LYS A N 1
ATOM 1058 C CA . LYS A 1 132 ? 6.258 -6.392 -17.432 1.00 93.31 132 LYS A CA 1
ATOM 1059 C C . LYS A 1 132 ? 6.510 -7.804 -16.895 1.00 93.31 132 LYS A C 1
ATOM 1061 O O . LYS A 1 132 ? 6.729 -7.958 -15.695 1.00 93.31 132 LYS A O 1
ATOM 1066 N N . ARG A 1 133 ? 6.450 -8.801 -17.780 1.00 88.81 133 ARG A N 1
ATOM 1067 C CA . ARG A 1 133 ? 6.846 -10.190 -17.518 1.00 88.81 133 ARG A CA 1
ATOM 1068 C C . ARG A 1 133 ? 8.245 -10.463 -18.062 1.00 88.81 133 ARG A C 1
ATOM 1070 O O . ARG A 1 133 ? 8.580 -9.876 -19.119 1.00 88.81 133 ARG A O 1
#

Solvent-accessible surface area (backbone atoms only — not comparable to full-atom values): 7996 Å² total; per-residue (Å²): 111,68,78,84,40,30,95,72,7,80,75,42,74,32,65,45,69,53,77,98,48,99,86,48,60,74,48,74,38,50,34,62,68,75,91,40,76,56,79,72,61,55,35,48,39,70,44,74,96,73,35,36,39,35,42,77,49,70,51,51,74,49,35,67,63,53,41,53,58,38,43,78,71,70,52,84,80,91,57,80,33,48,67,55,44,53,54,53,34,35,76,73,52,38,85,58,35,68,81,70,65,43,55,40,22,21,35,41,38,37,35,60,88,76,71,41,78,47,78,49,62,26,95,82,50,75,32,82,80,85,88,84,135

Sequence (133 aa):
MLIALEGRGPDDRGFWRESGHSDGLELLHTRLAIQDCSPLGHQPMVASDRGLVLVFNGEIYNQQELREQLEQKGYGFRSHCDTEVLLQGFRYWGQGVWARLNGIFAAACWEIASRRLTLARDRFGVKPLLWKR

pLDDT: mean 93.86, std 4.7, range [74.38, 98.31]

Mean predicted aligned error: 3.3 Å

Nearest PDB structures (foldseek):
  7ylz-assembly2_B  TM=9.272E-01  e=1.421E-09  Streptomyces sp. RM72
  7ylz-assembly1_A  TM=9.241E-01  e=1.925E-09  Streptomyces sp. RM72
  6r4j-assembly1_A  TM=6.904E-01  e=1.724E-05  Homo sapiens
  6r4f-assembly1_A  TM=7.872E-01  e=9.423E-05  Homo sapiens
  6zmk-assembly1_A  TM=6.824E-01  e=2.636E-05  Homo sapiens

Radius of gyration: 14.29 Å; Cα contacts (8 Å, |Δi|>4): 224; chains: 1; bounding box: 32×34×36 Å